Protein AF-A0A962DBS3-F1 (afdb_monomer_lite)

Structure (mmCIF, N/CA/C/O backbone):
data_AF-A0A962DBS3-F1
#
_entry.id   AF-A0A962DBS3-F1
#
loop_
_atom_site.group_PDB
_atom_site.id
_atom_site.type_symbol
_atom_site.label_atom_id
_atom_site.label_alt_id
_atom_site.label_comp_id
_atom_site.label_asym_id
_atom_site.label_entity_id
_atom_site.label_seq_id
_atom_site.pdbx_PDB_ins_code
_atom_site.Cartn_x
_atom_site.Cartn_y
_atom_site.Cartn_z
_atom_site.occupancy
_atom_site.B_iso_or_equiv
_atom_site.auth_seq_id
_atom_site.auth_comp_id
_atom_site.auth_asym_id
_atom_site.auth_atom_id
_atom_site.pdbx_PDB_model_num
ATOM 1 N N . HIS A 1 1 ? 9.392 4.059 46.438 1.00 52.81 1 HIS A N 1
ATOM 2 C CA . HIS A 1 1 ? 10.297 3.409 45.462 1.00 52.81 1 HIS A CA 1
ATOM 3 C C . HIS A 1 1 ? 9.635 2.350 44.559 1.00 52.81 1 HIS A C 1
ATOM 5 O O . HIS A 1 1 ? 10.160 2.117 43.483 1.00 52.81 1 HIS A O 1
ATOM 11 N N . GLN A 1 2 ? 8.485 1.743 44.907 1.00 45.91 2 GLN A N 1
ATOM 12 C CA . GLN A 1 2 ? 7.830 0.723 44.053 1.00 45.91 2 GLN A CA 1
ATOM 13 C C . GLN A 1 2 ? 6.883 1.265 42.956 1.00 45.91 2 GLN A C 1
ATOM 15 O O . GLN A 1 2 ? 6.668 0.588 41.955 1.00 45.91 2 GLN A O 1
ATOM 20 N N . GLN A 1 3 ? 6.343 2.484 43.088 1.00 47.53 3 GLN A N 1
ATOM 21 C CA . GLN A 1 3 ? 5.391 3.044 42.107 1.00 47.53 3 GLN A CA 1
ATOM 22 C C . GLN A 1 3 ? 6.047 3.556 40.808 1.00 47.53 3 GLN A C 1
ATOM 24 O O . GLN A 1 3 ? 5.401 3.608 39.763 1.00 47.53 3 GLN A O 1
ATOM 29 N N . SER A 1 4 ? 7.337 3.900 40.839 1.00 46.56 4 SER A N 1
ATOM 30 C CA . SER A 1 4 ? 8.089 4.374 39.668 1.00 46.56 4 SER A CA 1
ATOM 31 C C . SER A 1 4 ? 8.425 3.249 38.683 1.00 46.56 4 SER A C 1
ATOM 33 O O . SER A 1 4 ? 8.438 3.476 37.475 1.00 46.56 4 SER A O 1
ATOM 35 N N . LEU A 1 5 ? 8.609 2.018 39.173 1.00 45.47 5 LEU A N 1
ATOM 36 C CA . LEU A 1 5 ? 8.890 0.853 38.329 1.00 45.47 5 LEU A CA 1
ATOM 37 C C . LEU A 1 5 ? 7.650 0.388 37.552 1.00 45.47 5 LEU A C 1
ATOM 39 O O . LEU A 1 5 ? 7.766 0.021 36.387 1.00 45.47 5 LEU A O 1
ATOM 43 N N . GLN A 1 6 ? 6.451 0.488 38.134 1.00 47.66 6 GLN A N 1
ATOM 44 C CA . GLN A 1 6 ? 5.210 0.108 37.444 1.00 47.66 6 GLN A CA 1
ATOM 45 C C . GLN A 1 6 ? 4.888 1.031 36.256 1.00 47.66 6 GLN A C 1
ATOM 47 O O . GLN A 1 6 ? 4.463 0.549 35.206 1.00 47.66 6 GLN A O 1
ATOM 52 N N . LYS A 1 7 ? 5.171 2.339 36.364 1.00 48.22 7 LYS A N 1
ATOM 53 C CA . LYS A 1 7 ? 5.049 3.280 35.233 1.00 48.22 7 LYS A CA 1
ATOM 54 C C . LYS A 1 7 ? 6.052 2.984 34.115 1.00 48.22 7 LYS A C 1
ATOM 56 O O . LYS A 1 7 ? 5.702 3.097 32.943 1.00 48.22 7 LYS A O 1
ATOM 61 N N . LEU A 1 8 ? 7.263 2.551 34.466 1.00 43.62 8 LEU A N 1
ATOM 62 C CA . LEU A 1 8 ? 8.299 2.178 33.497 1.00 43.62 8 LEU A CA 1
ATOM 63 C C . LEU A 1 8 ? 7.941 0.884 32.745 1.00 43.62 8 LEU A C 1
ATOM 65 O O . LEU A 1 8 ? 8.152 0.795 31.536 1.00 43.62 8 LEU A O 1
ATOM 69 N N . PHE A 1 9 ? 7.309 -0.080 33.421 1.00 46.53 9 PHE A N 1
ATOM 70 C CA . PHE A 1 9 ? 6.756 -1.273 32.772 1.00 46.53 9 PHE A CA 1
ATOM 71 C C . PHE A 1 9 ? 5.528 -0.964 31.904 1.00 46.53 9 PHE A C 1
ATOM 73 O O . PHE A 1 9 ? 5.406 -1.533 30.822 1.00 46.53 9 PHE A O 1
ATOM 80 N N . ALA A 1 10 ? 4.656 -0.038 32.314 1.00 46.38 10 ALA A N 1
ATOM 81 C CA . ALA A 1 10 ? 3.507 0.380 31.507 1.00 46.38 10 ALA A CA 1
ATOM 82 C C . ALA A 1 10 ? 3.929 1.119 30.222 1.00 46.38 10 ALA A C 1
ATOM 84 O O . ALA A 1 10 ? 3.388 0.846 29.152 1.00 46.38 10 ALA A O 1
ATOM 85 N N . LEU A 1 11 ? 4.954 1.978 30.296 1.00 44.50 11 LEU A N 1
ATOM 86 C CA . LEU A 1 11 ? 5.536 2.655 29.128 1.00 44.50 11 LEU A CA 1
ATOM 87 C C . LEU A 1 11 ? 6.239 1.674 28.178 1.00 44.50 11 LEU A C 1
ATOM 89 O O . LEU A 1 11 ? 6.109 1.797 26.961 1.00 44.50 11 LEU A O 1
ATOM 93 N N . LYS A 1 12 ? 6.907 0.644 28.713 1.00 45.44 12 LYS A N 1
ATOM 94 C CA . LYS A 1 12 ? 7.509 -0.423 27.898 1.00 45.44 12 LYS A CA 1
ATOM 95 C C . LYS A 1 12 ? 6.453 -1.302 27.216 1.00 45.44 12 LYS A C 1
ATOM 97 O O . LYS A 1 12 ? 6.670 -1.743 26.092 1.00 45.44 12 LYS A O 1
ATOM 102 N N . LYS A 1 13 ? 5.296 -1.503 27.856 1.00 44.53 13 LYS A N 1
ATOM 103 C CA . LYS A 1 13 ? 4.161 -2.253 27.294 1.00 44.53 13 LYS A CA 1
ATOM 104 C C . LYS A 1 13 ? 3.397 -1.453 26.229 1.00 44.53 13 LYS A C 1
ATOM 106 O O . LYS A 1 13 ? 2.919 -2.044 25.269 1.00 44.53 13 LYS A O 1
ATOM 111 N N . ALA A 1 14 ? 3.353 -0.123 26.344 1.00 42.09 14 ALA A N 1
ATOM 112 C CA . ALA A 1 14 ? 2.814 0.759 25.305 1.00 42.09 14 ALA A CA 1
ATOM 113 C C . ALA A 1 14 ? 3.728 0.833 24.063 1.00 42.09 14 ALA A C 1
ATOM 115 O O . ALA A 1 14 ? 3.233 0.874 22.940 1.00 42.09 14 ALA A O 1
ATOM 116 N N . ALA A 1 15 ? 5.053 0.761 24.241 1.00 43.41 15 ALA A N 1
ATOM 117 C CA . ALA A 1 15 ? 6.017 0.712 23.134 1.00 43.41 15 ALA A CA 1
ATOM 118 C C . ALA A 1 15 ? 6.058 -0.648 22.400 1.00 43.41 15 ALA A C 1
ATOM 120 O O . ALA A 1 15 ? 6.505 -0.721 21.260 1.00 43.41 15 ALA A O 1
ATOM 121 N N . GLN A 1 16 ? 5.563 -1.721 23.026 1.00 42.25 16 GLN A N 1
ATOM 122 C CA . GLN A 1 16 ? 5.423 -3.052 22.414 1.00 42.25 16 GLN A CA 1
ATOM 123 C C . GLN A 1 16 ? 4.145 -3.211 21.566 1.00 42.25 16 GLN A C 1
ATOM 125 O O . GLN A 1 16 ? 3.903 -4.279 21.012 1.00 42.25 16 GLN A O 1
ATOM 130 N N . GLY A 1 17 ? 3.339 -2.155 21.414 1.00 38.59 17 GLY A N 1
ATOM 131 C CA . GLY A 1 17 ? 2.104 -2.167 20.620 1.00 38.59 17 GLY A CA 1
ATOM 132 C C . GLY A 1 17 ? 2.286 -2.200 19.096 1.00 38.59 17 GLY A C 1
ATOM 133 O O . GLY A 1 17 ? 1.294 -2.287 18.384 1.00 38.59 17 GLY A O 1
ATOM 134 N N . VAL A 1 18 ? 3.519 -2.164 18.577 1.00 46.66 18 VAL A N 1
ATOM 135 C CA . VAL A 1 18 ? 3.808 -2.315 17.134 1.00 46.66 18 VAL A CA 1
ATOM 136 C C . VAL A 1 18 ? 4.699 -3.537 16.914 1.00 46.66 18 VAL A C 1
ATOM 138 O O . VAL A 1 18 ? 5.724 -3.504 16.238 1.00 46.66 18 VAL A O 1
ATOM 141 N N . GLN A 1 19 ? 4.333 -4.648 17.546 1.00 41.97 19 GLN A N 1
ATOM 142 C CA 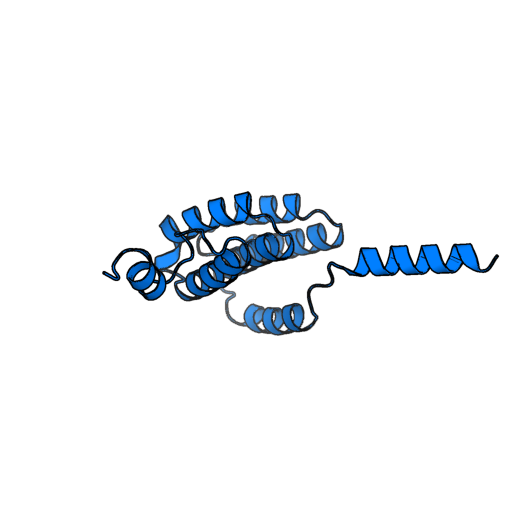. GLN A 1 19 ? 4.963 -5.933 17.292 1.00 41.97 19 GLN A CA 1
ATOM 143 C C . GLN A 1 19 ? 4.213 -6.591 16.133 1.00 41.97 19 GLN A C 1
ATOM 145 O O . GLN A 1 19 ? 3.216 -7.282 16.325 1.00 41.97 19 GLN A O 1
ATOM 150 N N . LEU A 1 20 ? 4.682 -6.323 14.909 1.00 42.22 20 LEU A N 1
ATOM 151 C CA . LEU A 1 20 ? 4.414 -7.168 13.745 1.00 42.22 20 LEU A CA 1
ATOM 152 C C . LEU A 1 20 ? 4.585 -8.628 14.192 1.00 42.22 20 LEU A C 1
ATOM 154 O O . LEU A 1 20 ? 5.685 -9.026 14.575 1.00 42.22 20 LEU A O 1
ATOM 158 N N . SER A 1 21 ? 3.491 -9.389 14.231 1.00 40.72 21 SER A N 1
ATOM 159 C CA . SER A 1 21 ? 3.476 -10.764 14.732 1.00 40.72 21 SER A CA 1
ATOM 160 C C . SER A 1 21 ? 4.545 -11.605 14.026 1.00 40.72 21 SER A C 1
ATOM 162 O O . SER A 1 21 ? 4.708 -11.503 12.810 1.00 40.72 21 SER A O 1
ATOM 164 N N . ASN A 1 22 ? 5.284 -12.428 14.780 1.00 46.53 22 ASN A N 1
ATOM 165 C CA . ASN A 1 22 ? 6.387 -13.261 14.273 1.00 46.53 22 ASN A CA 1
ATOM 166 C C . ASN A 1 22 ? 5.998 -14.121 13.050 1.00 46.53 22 ASN A C 1
ATOM 168 O O . ASN A 1 22 ? 6.833 -14.346 12.180 1.00 46.53 22 ASN A O 1
ATOM 172 N N . GLU A 1 23 ? 4.725 -14.504 12.909 1.00 41.34 23 GLU A N 1
ATOM 173 C CA . GLU A 1 23 ? 4.192 -15.1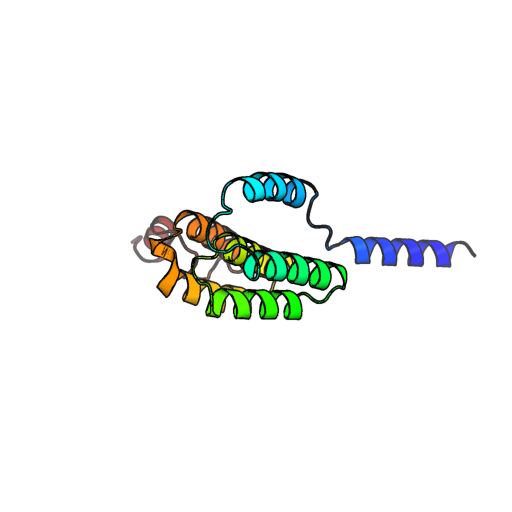72 11.709 1.00 41.34 23 GLU A CA 1
ATOM 174 C C . GLU A 1 23 ? 4.356 -14.352 10.424 1.00 41.34 23 GLU A C 1
ATOM 176 O O . GLU A 1 23 ? 4.675 -14.894 9.366 1.00 41.34 23 GLU A O 1
ATOM 181 N N . SER A 1 24 ? 4.212 -13.027 10.509 1.00 43.34 24 SER A N 1
ATOM 182 C CA . SER A 1 24 ? 4.439 -12.130 9.374 1.00 43.34 24 SER A CA 1
ATOM 183 C C . SER A 1 24 ? 5.903 -12.141 8.928 1.00 43.34 24 SER A C 1
ATOM 185 O O . SER A 1 24 ? 6.190 -11.885 7.763 1.00 43.34 24 SER A O 1
ATOM 187 N N . ALA A 1 25 ? 6.842 -12.401 9.840 1.00 44.22 25 ALA A N 1
ATOM 188 C CA . ALA A 1 25 ? 8.268 -12.413 9.536 1.00 44.22 25 ALA A CA 1
ATOM 189 C C . ALA A 1 25 ? 8.723 -13.747 8.921 1.00 44.22 25 ALA A C 1
ATOM 191 O O . ALA A 1 25 ? 9.624 -13.744 8.083 1.00 44.22 25 ALA A O 1
ATOM 192 N N . GLU A 1 26 ? 8.099 -14.863 9.305 1.00 40.28 26 GLU A N 1
ATOM 193 C CA . GLU A 1 26 ? 8.460 -16.215 8.857 1.00 40.28 26 GLU A CA 1
ATOM 194 C C . GLU A 1 26 ? 7.968 -16.496 7.426 1.00 40.28 26 GLU A C 1
ATOM 196 O O . GLU A 1 26 ? 8.761 -16.871 6.562 1.00 40.28 26 GLU A O 1
ATOM 201 N N . VAL A 1 27 ? 6.696 -16.197 7.127 1.00 46.38 27 VAL A N 1
ATOM 202 C CA . VAL A 1 27 ? 6.087 -16.438 5.801 1.00 46.38 27 VAL A CA 1
ATOM 203 C C . VAL A 1 27 ? 6.770 -15.610 4.702 1.00 46.38 27 VAL A C 1
ATOM 205 O O . VAL A 1 27 ? 6.917 -16.055 3.567 1.00 46.38 27 VAL A O 1
ATOM 208 N N . ILE A 1 28 ? 7.268 -14.417 5.042 1.00 47.84 28 ILE A N 1
ATOM 209 C CA . ILE A 1 28 ? 7.926 -13.507 4.091 1.00 47.84 28 ILE A CA 1
ATOM 210 C C . ILE A 1 28 ? 9.388 -13.907 3.817 1.00 47.84 28 ILE A C 1
ATOM 212 O O . ILE A 1 28 ? 9.922 -13.583 2.756 1.00 47.84 28 ILE A O 1
ATOM 216 N N . ARG A 1 29 ? 10.062 -14.612 4.738 1.00 47.00 29 ARG A N 1
ATOM 217 C CA . ARG A 1 29 ? 11.420 -15.139 4.489 1.00 47.00 29 ARG A CA 1
ATOM 218 C C . ARG A 1 29 ? 11.410 -16.224 3.414 1.00 47.00 29 ARG A C 1
ATOM 220 O O . ARG A 1 29 ? 12.357 -16.303 2.637 1.00 47.00 29 ARG A O 1
ATOM 227 N N . GLN A 1 30 ? 10.348 -17.023 3.367 1.00 43.16 30 GLN A N 1
ATOM 228 C CA . GLN A 1 30 ? 10.251 -18.173 2.473 1.00 43.16 30 GLN A CA 1
ATOM 229 C C . GLN A 1 30 ? 9.976 -17.760 1.014 1.00 43.16 30 GLN A C 1
ATOM 231 O O . GLN A 1 30 ? 10.600 -18.303 0.106 1.00 43.16 30 GLN A O 1
ATOM 236 N N . ASP A 1 31 ? 9.172 -16.713 0.794 1.00 45.72 31 ASP A N 1
ATOM 237 C CA . ASP A 1 31 ? 8.875 -16.160 -0.546 1.00 45.72 31 ASP A CA 1
ATOM 238 C C . ASP A 1 31 ? 10.082 -15.457 -1.209 1.00 45.72 31 ASP A C 1
ATOM 240 O O . ASP A 1 31 ? 10.132 -15.293 -2.431 1.00 45.72 31 ASP A O 1
ATOM 244 N N . LEU A 1 32 ? 11.086 -15.045 -0.424 1.00 44.06 32 LEU A N 1
ATOM 245 C CA . LEU A 1 32 ? 12.245 -14.287 -0.916 1.00 44.06 32 LEU A CA 1
ATOM 246 C C . LEU A 1 32 ? 13.218 -15.145 -1.745 1.00 44.06 32 LEU A C 1
ATOM 248 O O . LEU A 1 32 ? 13.957 -14.610 -2.570 1.00 44.06 32 LEU A O 1
ATOM 252 N N . HIS A 1 33 ? 13.214 -16.467 -1.565 1.00 45.44 33 HIS A N 1
ATOM 253 C CA . HIS A 1 33 ? 14.169 -17.353 -2.236 1.00 45.44 33 HIS A CA 1
ATOM 254 C C . HIS A 1 33 ? 13.794 -17.726 -3.681 1.00 45.44 33 HIS A C 1
ATOM 256 O O . HIS A 1 33 ? 14.656 -18.229 -4.398 1.00 45.44 33 HIS A O 1
ATOM 262 N N . GLN A 1 34 ? 12.561 -17.479 -4.142 1.00 46.56 34 GLN A N 1
ATOM 263 C CA . GLN A 1 34 ? 12.086 -18.022 -5.428 1.00 46.56 34 GLN A CA 1
ATOM 264 C C . GLN A 1 34 ? 12.052 -17.038 -6.611 1.00 46.56 34 GLN A C 1
ATOM 266 O O . GLN A 1 34 ? 11.965 -17.484 -7.750 1.00 46.56 34 GLN A O 1
ATOM 271 N N . HIS A 1 35 ? 12.170 -15.720 -6.401 1.00 44.19 35 HIS A N 1
ATOM 272 C CA . HIS A 1 35 ? 11.892 -14.726 -7.459 1.00 44.19 35 HIS A CA 1
ATOM 273 C C . HIS A 1 35 ? 13.065 -13.783 -7.800 1.00 44.19 35 HIS A C 1
ATOM 275 O O . HIS A 1 35 ? 12.865 -12.626 -8.173 1.00 44.19 35 HIS A O 1
ATOM 281 N N . SER A 1 36 ? 14.308 -14.260 -7.696 1.00 41.72 36 SER A N 1
ATOM 282 C CA . SER A 1 36 ? 15.512 -13.477 -8.007 1.00 41.72 36 SER A CA 1
ATOM 283 C C . SER A 1 36 ? 16.134 -13.883 -9.345 1.00 41.72 36 SER A C 1
ATOM 285 O O . SER A 1 36 ? 16.958 -14.793 -9.387 1.00 41.72 36 SER A O 1
ATOM 287 N N . ALA A 1 37 ? 15.819 -13.155 -10.421 1.00 42.69 37 ALA A N 1
ATOM 288 C CA . ALA A 1 37 ? 16.699 -13.144 -11.597 1.00 42.69 37 ALA A CA 1
ATOM 289 C C . ALA A 1 37 ? 16.792 -11.809 -12.361 1.00 42.69 37 ALA A C 1
ATOM 291 O O . ALA A 1 37 ? 17.761 -11.633 -13.088 1.00 42.69 37 ALA A O 1
ATOM 292 N N . LEU A 1 38 ? 15.875 -10.836 -12.206 1.00 43.66 38 LEU A N 1
ATOM 293 C CA . LEU A 1 38 ? 15.909 -9.619 -13.053 1.00 43.66 38 LEU A CA 1
ATOM 294 C C . LEU A 1 38 ? 15.703 -8.263 -12.332 1.00 43.66 38 LEU A C 1
ATOM 296 O O . LEU A 1 38 ? 15.827 -7.221 -12.964 1.00 43.66 38 LEU A O 1
ATOM 300 N N . ALA A 1 39 ? 15.488 -8.229 -11.006 1.00 48.41 39 ALA A N 1
ATOM 301 C CA . ALA A 1 39 ? 15.293 -6.989 -10.214 1.00 48.41 39 ALA A CA 1
ATOM 302 C C . ALA A 1 39 ? 16.399 -6.730 -9.154 1.00 48.41 39 ALA A C 1
ATOM 304 O O . ALA A 1 39 ? 16.215 -5.980 -8.191 1.00 48.41 39 ALA A O 1
ATOM 305 N N . GLY A 1 40 ? 17.547 -7.392 -9.315 1.00 51.56 40 GLY A N 1
ATOM 306 C CA . GLY A 1 40 ? 18.322 -7.998 -8.226 1.00 51.56 40 GLY A CA 1
ATOM 307 C C . GLY A 1 40 ? 18.973 -7.124 -7.148 1.00 51.56 40 GLY A C 1
ATOM 308 O O . GLY A 1 40 ? 19.342 -7.696 -6.130 1.00 51.56 40 GLY A O 1
ATOM 309 N N . ASN A 1 41 ? 19.090 -5.795 -7.264 1.00 61.19 41 ASN A N 1
ATOM 310 C CA . ASN A 1 41 ? 19.829 -5.016 -6.246 1.00 61.19 41 ASN A CA 1
ATOM 311 C C . ASN A 1 41 ? 19.039 -3.844 -5.638 1.00 61.19 41 ASN A C 1
ATOM 313 O O . ASN A 1 41 ? 18.902 -3.740 -4.420 1.00 61.19 41 ASN A O 1
ATOM 317 N N . ALA A 1 42 ? 18.428 -2.996 -6.470 1.00 66.12 42 ALA A N 1
ATOM 318 C CA . ALA A 1 42 ? 17.701 -1.821 -5.981 1.00 66.12 42 ALA A CA 1
ATOM 319 C C . ALA A 1 42 ? 16.411 -2.180 -5.215 1.00 66.12 42 ALA A C 1
ATOM 321 O O . ALA A 1 42 ? 16.103 -1.552 -4.203 1.00 66.12 42 ALA A O 1
ATOM 322 N N . GLY A 1 43 ? 15.676 -3.207 -5.660 1.00 73.50 43 GLY A N 1
ATOM 323 C CA . GLY A 1 43 ? 14.460 -3.672 -4.980 1.00 73.50 43 GLY A CA 1
ATOM 324 C C . GLY A 1 43 ? 14.754 -4.281 -3.607 1.00 73.50 43 GLY A C 1
ATOM 325 O O . GLY A 1 43 ? 14.110 -3.933 -2.617 1.00 73.50 43 GLY A O 1
ATOM 326 N N . HIS A 1 44 ? 15.779 -5.134 -3.525 1.00 75.69 44 HIS A N 1
ATOM 327 C CA . HIS A 1 44 ? 16.206 -5.757 -2.270 1.00 75.69 44 HIS A CA 1
ATOM 328 C C . HIS A 1 44 ? 16.749 -4.731 -1.266 1.00 75.69 44 HIS A C 1
ATOM 330 O O . HIS A 1 44 ? 16.363 -4.772 -0.096 1.00 75.69 44 HIS A O 1
ATOM 336 N N . SER A 1 45 ? 17.554 -3.761 -1.722 1.00 83.88 45 SER A N 1
ATOM 337 C CA . SER A 1 45 ? 17.992 -2.636 -0.883 1.00 83.88 45 SER A CA 1
ATOM 338 C C . SER A 1 45 ? 16.801 -1.825 -0.369 1.00 83.88 45 SER A C 1
ATOM 340 O O . SER A 1 45 ? 16.749 -1.524 0.818 1.00 83.88 45 SER A O 1
ATOM 342 N N . ALA A 1 46 ? 15.793 -1.548 -1.201 1.00 87.75 46 ALA A N 1
ATOM 343 C CA . ALA A 1 46 ? 14.619 -0.794 -0.767 1.00 87.75 46 ALA A CA 1
ATOM 344 C C . ALA A 1 46 ? 13.799 -1.513 0.319 1.00 87.75 46 ALA A C 1
ATOM 346 O O . ALA A 1 46 ? 13.294 -0.856 1.229 1.00 87.75 46 ALA A O 1
ATOM 347 N N . ILE A 1 47 ? 13.687 -2.846 0.262 1.00 91.06 47 ILE A N 1
ATOM 348 C CA . ILE A 1 47 ? 13.048 -3.637 1.328 1.00 91.06 47 ILE A CA 1
ATOM 349 C C . ILE A 1 47 ? 13.862 -3.562 2.622 1.00 91.06 47 ILE A C 1
ATOM 351 O O . ILE A 1 47 ? 13.283 -3.360 3.692 1.00 91.06 47 ILE A O 1
ATOM 355 N N . ALA A 1 48 ? 15.184 -3.730 2.542 1.00 89.81 48 ALA A N 1
ATOM 356 C CA . ALA A 1 48 ? 16.060 -3.648 3.709 1.00 89.81 48 ALA A CA 1
ATOM 357 C C . ALA A 1 48 ? 15.994 -2.256 4.360 1.00 89.81 48 ALA A C 1
ATOM 359 O O . ALA A 1 48 ? 15.789 -2.155 5.569 1.00 89.81 48 ALA A O 1
ATOM 360 N N . ASP A 1 49 ? 16.057 -1.195 3.556 1.00 90.69 49 ASP A N 1
ATOM 361 C CA . ASP A 1 49 ? 15.947 0.190 4.018 1.00 90.69 49 ASP A CA 1
ATOM 362 C C . ASP A 1 49 ? 14.599 0.448 4.693 1.00 90.69 49 ASP A C 1
ATOM 364 O O . ASP A 1 49 ? 14.550 0.994 5.794 1.00 90.69 49 ASP A O 1
ATOM 368 N N . ALA A 1 50 ? 13.497 0.023 4.065 1.00 92.62 50 ALA A N 1
ATOM 369 C CA . ALA A 1 50 ? 12.160 0.177 4.628 1.00 92.62 50 ALA A CA 1
ATOM 370 C C . ALA A 1 50 ? 12.041 -0.527 5.987 1.00 92.62 50 ALA A C 1
ATOM 372 O O . ALA A 1 50 ? 11.504 0.047 6.930 1.00 92.62 50 ALA A O 1
ATOM 373 N N . ARG A 1 51 ? 12.598 -1.736 6.128 1.00 89.62 51 ARG A N 1
ATOM 374 C CA . ARG A 1 51 ? 12.621 -2.466 7.407 1.00 89.62 51 ARG A CA 1
ATOM 375 C C . ARG A 1 51 ? 13.424 -1.733 8.478 1.00 89.62 51 ARG A C 1
ATOM 377 O O . ARG A 1 51 ? 12.931 -1.594 9.594 1.00 89.62 51 ARG A O 1
ATOM 384 N N . SER A 1 52 ? 14.611 -1.237 8.144 1.00 92.44 52 SER A N 1
ATOM 385 C CA . SER A 1 52 ? 15.431 -0.446 9.070 1.00 92.44 52 SER A CA 1
ATOM 386 C C . SER A 1 52 ? 14.698 0.818 9.520 1.00 92.44 52 SER A C 1
ATOM 388 O O . SER A 1 52 ? 14.675 1.140 10.704 1.00 92.44 52 SER A O 1
ATOM 390 N N . LEU A 1 53 ? 14.024 1.508 8.598 1.00 93.56 53 LEU A N 1
ATOM 391 C CA . LEU A 1 53 ? 13.229 2.696 8.911 1.00 93.56 53 LEU A CA 1
ATOM 392 C C . LEU A 1 53 ? 12.052 2.373 9.841 1.00 93.56 53 LEU A C 1
ATOM 394 O O . LEU A 1 53 ? 11.811 3.125 10.783 1.00 93.56 53 LEU A O 1
ATOM 398 N N . LEU A 1 54 ? 11.369 1.241 9.650 1.00 91.62 54 LEU A N 1
ATOM 399 C CA . LEU A 1 54 ? 10.318 0.786 10.570 1.00 91.62 54 LEU A CA 1
ATOM 400 C C . LEU A 1 54 ? 10.861 0.480 11.970 1.00 91.62 54 LEU A C 1
ATOM 402 O O . LEU A 1 54 ? 10.244 0.877 12.953 1.00 91.62 54 LEU A O 1
ATOM 406 N N . GLN A 1 55 ? 12.023 -0.173 12.076 1.00 92.06 55 GLN A N 1
ATOM 407 C CA . GLN A 1 55 ? 12.672 -0.440 13.370 1.00 92.06 55 GLN A CA 1
ATOM 408 C C . GLN A 1 55 ? 13.052 0.850 14.105 1.00 92.06 55 GLN A C 1
ATOM 410 O O . GLN A 1 55 ? 13.020 0.898 15.332 1.00 92.06 55 GLN A O 1
ATOM 415 N N . LEU A 1 56 ? 13.370 1.905 13.355 1.00 93.00 56 LEU A N 1
ATOM 416 C CA . LEU A 1 56 ? 13.637 3.241 13.884 1.00 93.00 56 LEU A CA 1
ATOM 417 C C . LEU A 1 56 ? 12.360 4.055 14.161 1.00 93.00 56 LEU A C 1
ATOM 419 O O . LEU A 1 56 ? 12.469 5.228 14.519 1.00 93.00 56 LEU A O 1
ATOM 423 N N . GLY A 1 57 ? 11.167 3.481 13.973 1.00 92.81 57 GLY A N 1
ATOM 424 C CA . GLY A 1 57 ? 9.891 4.172 14.170 1.00 92.81 57 GLY A CA 1
ATOM 425 C C . GLY A 1 57 ? 9.616 5.262 13.130 1.00 92.81 57 GLY A C 1
ATOM 426 O O . GLY A 1 57 ? 8.983 6.262 13.449 1.00 92.81 57 GLY A O 1
ATOM 427 N N . ARG A 1 58 ? 10.116 5.099 11.897 1.00 94.94 58 ARG A N 1
ATOM 428 C CA . ARG A 1 58 ? 9.971 6.055 10.780 1.00 94.94 58 ARG A CA 1
ATOM 429 C C . ARG A 1 58 ? 9.148 5.462 9.624 1.00 94.94 58 ARG A C 1
ATOM 431 O O . ARG A 1 58 ? 9.682 5.284 8.522 1.00 94.94 58 ARG A O 1
ATOM 438 N N . PRO A 1 59 ? 7.867 5.120 9.843 1.00 93.50 59 PRO A N 1
ATOM 439 C CA . PRO A 1 59 ? 7.045 4.454 8.836 1.00 93.50 59 PRO A CA 1
ATOM 440 C C . PRO A 1 59 ? 6.810 5.306 7.584 1.00 93.50 59 PRO A C 1
ATOM 442 O O . PRO A 1 59 ? 6.827 4.773 6.477 1.00 93.50 59 PRO A O 1
ATOM 445 N N . GLU A 1 60 ? 6.690 6.627 7.709 1.00 95.38 60 GLU A N 1
ATOM 446 C CA . GLU A 1 60 ? 6.495 7.533 6.571 1.00 95.38 60 GLU A CA 1
ATOM 447 C C . GLU A 1 60 ? 7.693 7.498 5.620 1.00 95.38 60 GLU A C 1
ATOM 449 O O . GLU A 1 60 ? 7.530 7.476 4.401 1.00 95.38 60 GLU A O 1
ATOM 454 N N . MET A 1 61 ? 8.909 7.443 6.169 1.00 94.56 61 MET A N 1
ATOM 455 C CA . MET A 1 61 ? 10.128 7.338 5.367 1.00 94.56 61 MET A CA 1
ATOM 456 C C . MET A 1 61 ? 10.230 5.968 4.691 1.00 94.56 61 MET A C 1
ATOM 458 O O . MET A 1 61 ? 10.659 5.884 3.539 1.00 94.56 61 MET A O 1
ATOM 462 N N . ALA A 1 62 ? 9.817 4.897 5.379 1.00 94.88 62 ALA A N 1
ATOM 463 C CA . ALA A 1 62 ? 9.765 3.557 4.799 1.00 94.88 62 ALA A CA 1
ATOM 464 C C . ALA A 1 62 ? 8.800 3.510 3.601 1.00 94.88 62 ALA A C 1
ATOM 466 O O . ALA A 1 62 ? 9.149 2.986 2.541 1.00 94.88 62 ALA A O 1
ATOM 467 N N . VAL A 1 63 ? 7.624 4.129 3.743 1.00 96.81 63 VAL A N 1
ATOM 468 C CA . VAL A 1 63 ? 6.637 4.294 2.666 1.00 96.81 63 VAL A CA 1
ATOM 469 C C . VAL A 1 63 ? 7.235 5.081 1.503 1.00 96.81 63 VAL A C 1
ATOM 471 O O . VAL A 1 63 ? 7.231 4.581 0.382 1.00 96.81 63 VAL A O 1
ATOM 474 N N . GLN A 1 64 ? 7.824 6.256 1.751 1.00 96.50 64 GLN A N 1
ATOM 475 C CA . GLN A 1 64 ? 8.443 7.077 0.700 1.00 96.50 64 GLN A CA 1
ATOM 476 C C . GLN A 1 64 ? 9.540 6.322 -0.063 1.00 96.50 64 GLN A C 1
ATOM 478 O O . GLN A 1 64 ? 9.634 6.418 -1.291 1.00 96.50 64 GLN A O 1
ATOM 483 N N . ARG A 1 65 ? 10.363 5.540 0.648 1.00 95.06 65 ARG A N 1
ATOM 484 C CA . ARG A 1 65 ? 11.412 4.715 0.038 1.00 95.06 65 ARG A CA 1
ATOM 485 C C . ARG A 1 65 ? 10.820 3.670 -0.906 1.00 95.06 65 ARG A C 1
ATOM 487 O O . ARG A 1 65 ? 11.298 3.543 -2.033 1.00 95.06 65 ARG A O 1
ATOM 494 N N . LEU A 1 66 ? 9.778 2.960 -0.476 1.00 95.50 66 LEU A N 1
ATOM 495 C CA . LEU A 1 66 ? 9.097 1.957 -1.298 1.00 95.50 66 LEU A CA 1
ATOM 496 C C . LEU A 1 66 ? 8.359 2.587 -2.478 1.00 95.50 66 LEU A C 1
ATOM 498 O O . LEU A 1 66 ? 8.494 2.102 -3.598 1.00 95.50 66 LEU A O 1
ATOM 502 N N . GLU A 1 67 ? 7.640 3.689 -2.269 1.00 95.75 67 GLU A N 1
ATOM 503 C CA . GLU A 1 67 ? 6.947 4.415 -3.337 1.00 95.75 67 GLU A CA 1
ATOM 504 C C . GLU A 1 67 ? 7.917 4.864 -4.438 1.00 95.75 67 GLU A C 1
ATOM 506 O O . GLU A 1 67 ? 7.624 4.678 -5.621 1.00 95.75 67 GLU A O 1
ATOM 511 N N . SER A 1 68 ? 9.088 5.392 -4.060 1.00 94.31 68 SER A N 1
ATOM 512 C CA . SER A 1 68 ? 10.139 5.818 -4.995 1.00 94.31 68 SER A CA 1
ATOM 513 C C . SER A 1 68 ? 10.701 4.651 -5.809 1.00 94.31 68 SER A C 1
ATOM 515 O O . SER A 1 68 ? 10.852 4.754 -7.029 1.00 94.31 68 SER A O 1
ATOM 517 N N . THR A 1 69 ? 10.950 3.508 -5.166 1.00 92.94 69 THR A N 1
ATOM 518 C CA . THR A 1 69 ? 11.383 2.289 -5.862 1.00 92.94 69 THR A CA 1
ATOM 519 C C . THR A 1 69 ? 10.306 1.782 -6.814 1.00 92.94 69 THR A C 1
ATOM 521 O O . THR A 1 69 ? 10.596 1.530 -7.980 1.00 92.94 69 THR A O 1
ATOM 524 N N . LEU A 1 70 ? 9.055 1.709 -6.361 1.00 92.75 70 LEU A N 1
ATOM 525 C CA . LEU A 1 70 ? 7.923 1.239 -7.162 1.00 92.75 70 LEU A CA 1
ATOM 526 C C . LEU A 1 70 ? 7.581 2.184 -8.313 1.00 92.75 70 LEU A C 1
ATOM 528 O O . LEU A 1 70 ? 6.951 1.773 -9.280 1.00 92.75 70 LEU A O 1
ATOM 532 N N . ALA A 1 71 ? 7.935 3.467 -8.229 1.00 91.31 71 ALA A N 1
ATOM 533 C CA . ALA A 1 71 ? 7.783 4.390 -9.352 1.00 91.31 71 ALA A CA 1
ATOM 534 C C . ALA A 1 71 ? 8.698 4.012 -10.529 1.00 91.31 71 ALA A C 1
ATOM 536 O O . ALA A 1 71 ? 8.304 4.197 -11.681 1.00 91.31 71 ALA A O 1
ATOM 537 N N . LYS A 1 72 ? 9.885 3.466 -10.230 1.00 89.12 72 LYS A N 1
ATOM 538 C CA . LYS A 1 72 ? 10.916 3.064 -11.202 1.00 89.12 72 LYS A CA 1
ATOM 539 C C . LYS A 1 72 ? 10.834 1.588 -11.590 1.00 89.12 72 LYS A C 1
ATOM 541 O O . LYS A 1 72 ? 11.218 1.234 -12.695 1.00 89.12 72 LYS A O 1
ATOM 546 N N . ASN A 1 73 ? 10.358 0.743 -10.681 1.00 87.88 73 ASN A N 1
ATOM 547 C CA . ASN A 1 73 ? 10.232 -0.697 -10.858 1.00 87.88 73 ASN A CA 1
ATOM 548 C C . ASN A 1 73 ? 8.842 -1.143 -10.393 1.00 87.88 73 ASN A C 1
ATOM 550 O O . ASN A 1 73 ? 8.641 -1.513 -9.235 1.00 87.88 73 ASN A O 1
ATOM 554 N N . ARG A 1 74 ? 7.873 -1.015 -11.299 1.00 85.56 74 ARG A N 1
ATOM 555 C CA . ARG A 1 74 ? 6.451 -1.260 -11.034 1.00 85.56 74 ARG A CA 1
ATOM 556 C C . ARG A 1 74 ? 6.124 -2.739 -10.861 1.00 85.56 74 ARG A C 1
ATOM 558 O O . ARG A 1 74 ? 5.343 -3.075 -9.978 1.00 85.56 74 ARG A O 1
ATOM 565 N N . ASP A 1 75 ? 6.850 -3.605 -11.560 1.00 85.88 75 ASP A N 1
ATOM 566 C CA . ASP A 1 75 ? 6.687 -5.061 -11.492 1.00 85.88 75 ASP A CA 1
ATOM 567 C C . ASP A 1 75 ? 7.265 -5.669 -10.202 1.00 85.88 75 ASP A C 1
ATOM 569 O O . ASP A 1 75 ? 7.277 -6.887 -10.006 1.00 85.88 75 ASP A O 1
ATOM 573 N N . PHE A 1 76 ? 7.764 -4.832 -9.284 1.00 89.25 76 PHE A N 1
ATOM 574 C CA . PHE A 1 76 ? 8.329 -5.282 -8.023 1.00 89.25 76 PHE A CA 1
ATOM 575 C C . PHE A 1 76 ? 7.242 -5.705 -7.024 1.00 89.25 76 PHE A C 1
ATOM 577 O O . PHE A 1 76 ? 6.925 -5.008 -6.055 1.00 89.25 76 PHE A O 1
ATOM 584 N N . LYS A 1 77 ? 6.712 -6.911 -7.241 1.00 89.88 77 LYS A N 1
ATOM 585 C CA . LYS A 1 77 ? 5.669 -7.574 -6.446 1.00 89.88 77 LYS A CA 1
ATOM 586 C C . LYS A 1 77 ? 5.895 -7.498 -4.933 1.00 89.88 77 LYS A C 1
ATOM 588 O O . LYS A 1 77 ? 5.006 -7.057 -4.204 1.00 89.88 77 LYS A O 1
ATOM 593 N N . LEU A 1 78 ? 7.085 -7.874 -4.454 1.00 90.19 78 LEU A N 1
ATOM 594 C CA . LEU A 1 78 ? 7.404 -7.844 -3.017 1.00 90.19 78 LEU A CA 1
ATOM 595 C C . LEU A 1 78 ? 7.357 -6.417 -2.443 1.00 90.19 78 LEU A C 1
ATOM 597 O O . LEU A 1 78 ? 6.946 -6.222 -1.299 1.00 90.19 78 LEU A O 1
ATOM 601 N N . GLY A 1 79 ? 7.734 -5.412 -3.240 1.00 92.50 79 GLY A N 1
ATOM 602 C CA . GLY A 1 79 ? 7.655 -4.006 -2.850 1.00 92.50 79 GLY A CA 1
ATOM 603 C C . GLY A 1 79 ? 6.215 -3.543 -2.644 1.00 92.50 79 GLY A C 1
ATOM 604 O O . GLY A 1 79 ? 5.922 -2.908 -1.631 1.00 92.50 79 GLY A O 1
ATOM 605 N N . TRP A 1 80 ? 5.303 -3.911 -3.549 1.00 94.81 80 TRP A N 1
ATOM 606 C CA . TRP A 1 80 ? 3.875 -3.616 -3.397 1.00 94.81 80 TRP A CA 1
ATOM 607 C C . TRP A 1 80 ? 3.281 -4.280 -2.157 1.00 94.81 80 TRP A C 1
ATOM 609 O O . TRP A 1 80 ? 2.608 -3.615 -1.370 1.00 94.81 80 TRP A O 1
ATOM 619 N N . GLN A 1 81 ? 3.563 -5.567 -1.943 1.00 94.56 81 GLN A N 1
ATOM 620 C CA . GLN A 1 81 ? 3.076 -6.293 -0.767 1.00 94.56 81 GLN A CA 1
ATOM 621 C C . GLN A 1 81 ? 3.540 -5.641 0.540 1.00 94.56 81 GLN A C 1
ATOM 623 O O . GLN A 1 81 ? 2.729 -5.431 1.445 1.00 94.56 81 GLN A O 1
ATOM 628 N N . LEU A 1 82 ? 4.827 -5.288 0.634 1.00 95.19 82 LEU A N 1
ATOM 629 C CA . LEU A 1 82 ? 5.373 -4.637 1.821 1.00 95.19 82 LEU A CA 1
ATOM 630 C C . LEU A 1 82 ? 4.780 -3.239 2.025 1.00 95.19 82 LEU A C 1
ATOM 632 O O . LEU A 1 82 ? 4.417 -2.902 3.150 1.00 95.19 82 LEU A O 1
ATOM 636 N N . LEU A 1 83 ? 4.636 -2.450 0.956 1.00 97.38 83 LEU A N 1
ATOM 637 C CA . LEU A 1 83 ? 4.044 -1.114 1.024 1.00 97.38 83 LEU A CA 1
ATOM 638 C C . LEU A 1 83 ? 2.640 -1.165 1.636 1.00 97.38 83 LEU A C 1
ATOM 640 O O . LEU A 1 83 ? 2.377 -0.479 2.620 1.00 97.38 83 LEU A O 1
ATOM 644 N N . PHE A 1 84 ? 1.750 -2.003 1.101 1.00 97.69 84 PHE A N 1
ATOM 645 C CA . PHE A 1 84 ? 0.377 -2.085 1.607 1.00 97.69 84 PHE A CA 1
ATOM 646 C C . PHE A 1 84 ? 0.293 -2.647 3.022 1.00 97.69 84 PHE A C 1
ATOM 648 O O . PHE A 1 84 ? -0.538 -2.177 3.800 1.00 97.69 84 PHE A O 1
ATOM 655 N N . LYS A 1 85 ? 1.177 -3.582 3.386 1.00 96.25 85 LYS A N 1
ATOM 656 C CA . LYS A 1 85 ? 1.263 -4.075 4.762 1.00 96.25 85 LYS A CA 1
ATOM 657 C C . LYS A 1 85 ? 1.637 -2.960 5.739 1.00 96.25 85 LYS A C 1
ATOM 659 O O . LYS A 1 85 ? 0.970 -2.807 6.754 1.00 96.25 85 LYS A O 1
ATOM 664 N N . ILE A 1 86 ? 2.648 -2.149 5.417 1.00 96.62 86 ILE A N 1
ATOM 665 C CA . ILE A 1 86 ? 3.045 -1.006 6.256 1.00 96.62 86 ILE A CA 1
ATOM 666 C C . ILE A 1 86 ? 1.890 -0.016 6.387 1.00 96.62 86 ILE A C 1
ATOM 668 O O . ILE A 1 86 ? 1.545 0.380 7.494 1.00 96.62 86 ILE A O 1
ATOM 672 N N . LEU A 1 87 ? 1.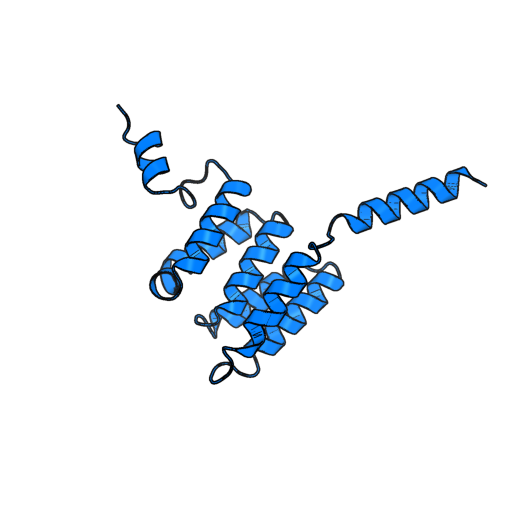271 0.362 5.267 1.00 97.62 87 LEU A N 1
ATOM 673 C CA . LEU A 1 87 ? 0.175 1.332 5.263 1.00 97.62 87 LEU A CA 1
ATOM 674 C C . LEU A 1 87 ? -1.015 0.860 6.109 1.00 97.62 87 LEU A C 1
ATOM 676 O O . LEU A 1 87 ? -1.621 1.670 6.809 1.00 97.62 87 LEU A O 1
ATOM 680 N N . HIS A 1 88 ? -1.325 -0.437 6.068 1.00 97.31 88 HIS A N 1
ATOM 681 C CA . HIS A 1 88 ? -2.346 -1.050 6.910 1.00 97.31 88 HIS A CA 1
ATOM 682 C C . HIS A 1 88 ? -1.949 -1.061 8.388 1.00 97.31 88 HIS A C 1
ATOM 684 O O . HIS A 1 88 ? -2.679 -0.528 9.221 1.00 97.31 88 HIS A O 1
ATOM 690 N N . ASP A 1 89 ? -0.778 -1.609 8.715 1.00 95.25 89 ASP A N 1
ATOM 691 C CA . ASP A 1 89 ? -0.343 -1.811 10.102 1.00 95.25 89 ASP A CA 1
ATOM 692 C C . ASP A 1 89 ? -0.099 -0.483 10.840 1.00 95.25 89 ASP A C 1
ATOM 694 O O . ASP A 1 89 ? -0.195 -0.424 12.062 1.00 95.25 89 ASP A O 1
ATOM 698 N N . GLN A 1 90 ? 0.186 0.594 10.103 1.00 95.31 90 GLN A N 1
ATOM 699 C CA . GLN A 1 90 ? 0.345 1.954 10.629 1.00 95.31 90 GLN A CA 1
ATOM 700 C C . GLN A 1 90 ? -0.944 2.794 10.537 1.00 95.31 90 GLN A C 1
ATOM 702 O O . GLN A 1 90 ? -0.922 3.987 10.834 1.00 95.31 90 GLN A O 1
ATOM 707 N N . ASN A 1 91 ? -2.069 2.201 10.116 1.00 96.06 91 ASN A N 1
ATOM 708 C CA . ASN A 1 91 ? -3.369 2.867 9.966 1.00 96.06 91 ASN A CA 1
ATOM 709 C C . ASN A 1 91 ? -3.325 4.133 9.072 1.00 96.06 91 ASN A C 1
ATOM 711 O O . ASN A 1 91 ? -4.046 5.109 9.289 1.00 96.06 91 ASN A O 1
ATOM 715 N N . MET A 1 92 ? -2.482 4.132 8.033 1.00 96.19 92 MET A N 1
ATOM 716 C CA . MET A 1 92 ? -2.259 5.267 7.125 1.00 96.19 92 MET A CA 1
ATOM 717 C C . MET A 1 92 ? -3.296 5.306 5.988 1.00 96.19 92 MET A C 1
ATOM 719 O O . MET A 1 92 ? -2.953 5.196 4.807 1.00 96.19 92 MET A O 1
ATOM 723 N N . LYS A 1 93 ? -4.578 5.479 6.328 1.00 96.31 93 LYS A N 1
ATOM 724 C CA . LYS A 1 93 ? -5.733 5.334 5.411 1.00 96.31 93 LYS A CA 1
ATOM 725 C C . LYS A 1 93 ? -5.611 6.123 4.101 1.00 96.31 93 LYS A C 1
ATOM 727 O O . LYS A 1 93 ? -5.735 5.559 3.016 1.00 96.31 93 LYS A O 1
ATOM 732 N N . THR A 1 94 ? -5.278 7.413 4.178 1.00 95.75 94 THR A N 1
ATOM 733 C CA . THR A 1 94 ? -5.156 8.282 2.992 1.00 95.75 94 THR A CA 1
ATOM 734 C C . THR A 1 94 ? -4.075 7.793 2.024 1.00 95.75 94 THR A C 1
ATOM 736 O O . THR A 1 94 ? -4.288 7.741 0.810 1.00 95.75 94 THR A O 1
ATOM 739 N N . ALA A 1 95 ? -2.913 7.400 2.554 1.00 96.38 95 ALA A N 1
ATOM 740 C CA . ALA A 1 95 ? -1.811 6.877 1.752 1.00 96.38 95 ALA A CA 1
ATOM 741 C C . ALA A 1 95 ? -2.126 5.473 1.209 1.00 96.38 95 ALA A C 1
ATOM 743 O O . ALA A 1 95 ? -1.804 5.184 0.053 1.00 96.38 95 ALA A O 1
ATOM 744 N N . PHE A 1 96 ? -2.821 4.638 1.991 1.00 98.00 96 PHE A N 1
ATOM 745 C CA . PHE A 1 96 ? -3.344 3.345 1.547 1.00 98.00 96 PHE A CA 1
ATOM 746 C C . PHE A 1 96 ? -4.248 3.514 0.324 1.00 98.00 96 PHE A C 1
ATOM 748 O O . PHE A 1 96 ? -3.975 2.931 -0.725 1.00 98.00 96 PHE A O 1
ATOM 755 N N . ARG A 1 97 ? -5.262 4.385 0.403 1.00 97.38 97 ARG A N 1
ATOM 756 C CA . ARG A 1 97 ? -6.211 4.633 -0.693 1.00 97.38 97 ARG A CA 1
ATOM 757 C C . ARG A 1 97 ? -5.541 5.165 -1.952 1.00 97.38 97 ARG A C 1
ATOM 759 O O . ARG A 1 97 ? -5.807 4.670 -3.049 1.00 97.38 97 ARG A O 1
ATOM 766 N N . LYS A 1 98 ? -4.638 6.140 -1.811 1.00 96.81 98 LYS A N 1
ATOM 767 C CA . LYS A 1 98 ? -3.867 6.694 -2.937 1.00 96.81 98 LYS A CA 1
ATOM 768 C C . LYS A 1 98 ? -3.083 5.598 -3.663 1.00 96.81 98 LYS A C 1
ATOM 770 O O . LYS A 1 98 ? -3.124 5.520 -4.892 1.00 96.81 98 LYS A O 1
ATOM 775 N N . ASN A 1 99 ? -2.394 4.738 -2.915 1.00 96.75 99 ASN A N 1
ATOM 776 C CA . ASN A 1 99 ? -1.627 3.643 -3.498 1.00 96.75 99 ASN A CA 1
ATOM 777 C C . ASN A 1 99 ? -2.525 2.541 -4.062 1.00 96.75 99 ASN A C 1
ATOM 779 O O . ASN A 1 99 ? -2.211 2.015 -5.124 1.00 96.75 99 ASN A O 1
ATOM 783 N N . ALA A 1 100 ? -3.665 2.239 -3.436 1.00 97.00 100 ALA A N 1
ATOM 784 C CA . ALA A 1 100 ? -4.632 1.267 -3.946 1.00 97.00 100 ALA A CA 1
ATOM 785 C C . ALA A 1 100 ? -5.189 1.687 -5.314 1.00 97.00 100 ALA A C 1
ATOM 787 O O . ALA A 1 100 ? -5.254 0.870 -6.229 1.00 97.00 100 ALA A O 1
ATOM 788 N N . LEU A 1 101 ? -5.517 2.971 -5.495 1.00 95.62 101 LEU A N 1
ATOM 789 C CA . LEU A 1 101 ? -5.933 3.509 -6.795 1.00 95.62 101 LEU A CA 1
ATOM 790 C C . LEU A 1 101 ? -4.830 3.376 -7.850 1.00 95.62 101 LEU A C 1
ATOM 792 O O . LEU A 1 101 ? -5.101 2.961 -8.976 1.00 95.62 101 LEU A O 1
ATOM 796 N N . ARG A 1 102 ? -3.584 3.701 -7.484 1.00 94.88 102 ARG A N 1
ATOM 797 C CA . ARG A 1 102 ? -2.425 3.555 -8.375 1.00 94.88 102 ARG A CA 1
ATOM 798 C C . ARG A 1 102 ? -2.212 2.092 -8.771 1.00 94.88 102 ARG A C 1
ATOM 800 O O . ARG A 1 102 ? -2.073 1.812 -9.956 1.00 94.88 102 ARG A O 1
ATOM 807 N N . PHE A 1 103 ? -2.235 1.180 -7.803 1.00 94.88 103 PHE A N 1
ATOM 808 C CA . PHE A 1 103 ? -2.083 -0.253 -8.028 1.00 94.88 103 PHE A CA 1
ATOM 809 C C . PHE A 1 103 ? -3.178 -0.786 -8.954 1.00 94.88 103 PHE A C 1
ATOM 811 O O . PHE A 1 103 ? -2.886 -1.416 -9.966 1.00 94.88 103 PHE A O 1
ATOM 818 N N . ARG A 1 104 ? -4.444 -0.456 -8.666 1.00 92.31 104 ARG A N 1
ATOM 819 C CA . ARG A 1 104 ? -5.591 -0.885 -9.476 1.00 92.31 104 ARG A CA 1
ATOM 820 C C . ARG A 1 104 ? -5.489 -0.429 -10.930 1.00 92.31 104 ARG A C 1
ATOM 822 O O . ARG A 1 104 ? -5.939 -1.139 -11.818 1.00 92.31 104 ARG A O 1
ATOM 829 N N . ARG A 1 105 ? -4.930 0.761 -11.163 1.00 90.81 105 ARG A N 1
ATOM 830 C CA . ARG A 1 105 ? -4.810 1.349 -12.500 1.00 90.81 105 ARG A CA 1
ATOM 831 C C . ARG A 1 105 ? -3.714 0.709 -13.353 1.00 90.81 105 ARG A C 1
ATOM 833 O O . ARG A 1 105 ? -3.870 0.693 -14.567 1.00 90.81 105 ARG A O 1
ATOM 840 N N . PHE A 1 106 ? -2.610 0.269 -12.752 1.00 87.00 106 PHE A N 1
ATOM 841 C CA . PHE A 1 106 ? -1.406 -0.097 -13.510 1.00 87.00 106 PHE A CA 1
ATOM 842 C C . PHE A 1 106 ? -0.936 -1.538 -13.298 1.00 87.00 106 PHE A C 1
ATOM 844 O O . PHE A 1 106 ? -0.363 -2.124 -14.206 1.00 87.00 106 PHE A O 1
ATOM 851 N N . GLU A 1 107 ? -1.193 -2.117 -12.128 1.00 85.31 107 GLU A N 1
ATOM 852 C CA . GLU A 1 107 ? -0.540 -3.359 -11.693 1.00 85.31 107 GLU A CA 1
ATOM 853 C C . GLU A 1 107 ? -1.528 -4.514 -11.497 1.00 85.31 107 GLU A C 1
ATOM 855 O O . GLU A 1 107 ? -1.124 -5.669 -11.406 1.00 85.31 107 GLU A O 1
ATOM 860 N N . TYR A 1 108 ? -2.830 -4.214 -11.429 1.00 79.69 108 TYR A N 1
ATOM 861 C CA . TYR A 1 108 ? -3.874 -5.205 -11.158 1.00 79.69 108 TYR A CA 1
ATOM 862 C C . TYR A 1 108 ? -3.844 -6.394 -12.122 1.00 79.69 108 TYR A C 1
ATOM 8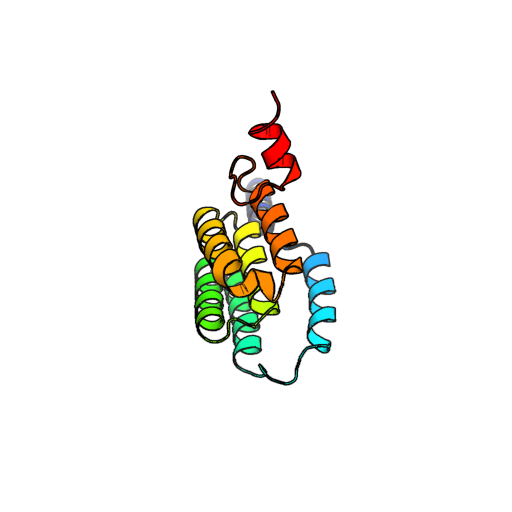64 O O . TYR A 1 108 ? -3.970 -7.530 -11.679 1.00 79.69 108 TYR A O 1
ATOM 872 N N . GLU A 1 109 ? -3.664 -6.135 -13.418 1.00 83.00 109 GLU A N 1
ATOM 873 C CA . GLU A 1 109 ? -3.645 -7.188 -14.439 1.00 83.00 109 GLU A CA 1
ATOM 874 C C . GLU A 1 109 ? -2.448 -8.133 -14.274 1.00 83.00 109 GLU A C 1
ATOM 876 O O . GLU A 1 109 ? -2.555 -9.319 -14.574 1.00 83.00 109 GLU A O 1
ATOM 881 N N . HIS A 1 110 ? -1.337 -7.626 -13.737 1.00 82.69 110 HIS A N 1
ATOM 882 C CA . HIS A 1 110 ? -0.112 -8.392 -13.526 1.00 82.69 110 HIS A CA 1
ATOM 883 C C . HIS A 1 110 ? -0.121 -9.153 -12.194 1.00 82.69 110 HIS A C 1
ATOM 885 O O . HIS A 1 110 ? 0.459 -10.234 -12.100 1.00 82.69 110 HIS A O 1
ATOM 891 N N . PHE A 1 111 ? -0.785 -8.609 -11.167 1.00 87.38 111 PHE A N 1
ATOM 892 C CA . PHE A 1 111 ? -0.774 -9.153 -9.804 1.00 87.38 111 PHE A CA 1
ATOM 893 C C . PHE A 1 111 ? -2.168 -9.133 -9.137 1.00 87.38 111 PHE A C 1
ATOM 895 O O . PHE A 1 111 ? -2.369 -8.463 -8.107 1.00 87.38 111 PHE A O 1
ATOM 902 N N . PRO A 1 112 ? -3.159 -9.858 -9.685 1.00 88.75 112 PRO A N 1
ATOM 903 C CA . PRO A 1 112 ? -4.530 -9.857 -9.170 1.00 88.75 112 PRO A CA 1
ATOM 904 C C . PRO A 1 112 ? -4.633 -10.370 -7.724 1.00 88.75 112 PRO A C 1
ATOM 906 O O . PRO A 1 112 ? -5.474 -9.908 -6.952 1.00 88.75 112 PRO A O 1
ATOM 909 N N . GLU A 1 113 ? -3.742 -11.266 -7.303 1.00 90.62 113 GLU A N 1
ATOM 910 C CA . GLU A 1 113 ? -3.692 -11.805 -5.942 1.00 90.62 113 GLU A CA 1
ATOM 911 C C . GLU A 1 113 ? -3.289 -10.758 -4.894 1.00 90.62 113 GLU A C 1
ATOM 913 O O . GLU A 1 113 ? -3.735 -10.816 -3.744 1.00 90.62 113 GLU A O 1
ATOM 918 N N . ILE A 1 114 ? -2.469 -9.771 -5.274 1.00 91.94 114 ILE A N 1
ATOM 919 C CA . ILE A 1 114 ? -2.129 -8.650 -4.388 1.00 91.94 114 ILE A CA 1
ATOM 920 C C . ILE A 1 114 ? -3.358 -7.756 -4.226 1.00 91.94 114 ILE A C 1
ATOM 922 O O . ILE A 1 114 ? -3.633 -7.294 -3.119 1.00 91.94 114 ILE A O 1
ATOM 926 N N . TRP A 1 115 ? -4.138 -7.555 -5.292 1.00 94.44 115 TRP A N 1
ATOM 927 C CA . TRP A 1 115 ? -5.358 -6.757 -5.219 1.00 94.44 115 TRP A CA 1
ATOM 928 C C . TRP A 1 115 ? -6.380 -7.332 -4.244 1.00 94.44 115 TRP A C 1
ATOM 930 O O . TRP A 1 115 ? -6.909 -6.582 -3.426 1.00 94.44 115 TRP A O 1
ATOM 940 N N . SER A 1 116 ? -6.599 -8.648 -4.236 1.00 91.69 116 SER A N 1
ATOM 941 C CA . SER A 1 116 ? -7.486 -9.275 -3.246 1.00 91.69 116 SER A CA 1
ATOM 942 C C . SER A 1 116 ? -7.048 -8.988 -1.803 1.00 91.69 116 SER A C 1
ATOM 944 O O . SER A 1 116 ? -7.891 -8.721 -0.946 1.00 91.69 116 SER A O 1
ATOM 946 N N . ARG A 1 117 ? -5.734 -8.957 -1.528 1.00 94.12 117 ARG A N 1
ATOM 947 C CA . ARG A 1 117 ? -5.206 -8.560 -0.208 1.00 94.12 117 ARG A CA 1
ATOM 948 C C . ARG A 1 117 ? -5.430 -7.076 0.080 1.00 94.12 117 ARG A C 1
ATOM 950 O O . ARG A 1 117 ? -5.856 -6.738 1.180 1.00 94.12 117 ARG A O 1
ATOM 957 N N . ILE A 1 118 ? -5.200 -6.200 -0.902 1.00 95.19 118 ILE A N 1
ATOM 958 C CA . ILE A 1 118 ? -5.473 -4.757 -0.784 1.00 95.19 118 ILE A CA 1
ATOM 959 C C . ILE A 1 118 ? -6.952 -4.514 -0.473 1.00 95.19 118 ILE A C 1
ATOM 961 O O . ILE A 1 118 ? -7.256 -3.673 0.365 1.00 95.19 118 ILE A O 1
ATOM 965 N N . GLN A 1 119 ? -7.870 -5.249 -1.102 1.00 94.50 119 GLN A N 1
ATOM 966 C CA . GLN A 1 119 ? -9.300 -5.147 -0.813 1.00 94.50 119 GLN A CA 1
ATOM 967 C C . GLN A 1 119 ? -9.623 -5.565 0.621 1.00 94.50 119 GLN A C 1
ATOM 969 O O . GLN A 1 119 ? -10.320 -4.832 1.315 1.00 94.50 119 GLN A O 1
ATOM 974 N N . ALA A 1 120 ? -9.092 -6.697 1.089 1.00 93.69 120 ALA A N 1
ATOM 975 C CA . ALA A 1 120 ? -9.325 -7.160 2.456 1.00 93.69 120 ALA A CA 1
ATOM 976 C C . ALA A 1 120 ? -8.799 -6.156 3.499 1.00 93.6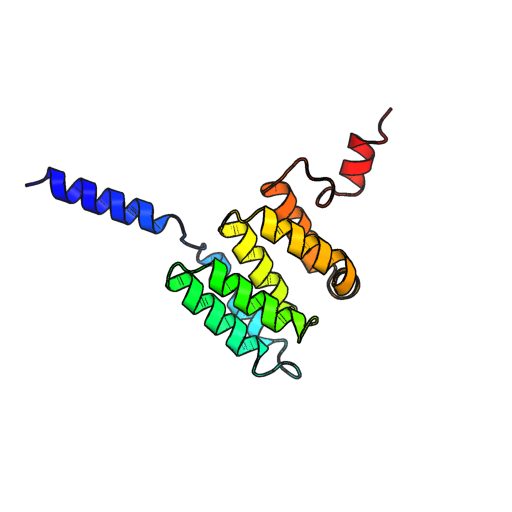9 120 ALA A C 1
ATOM 978 O O . ALA A 1 120 ? -9.532 -5.753 4.401 1.00 93.69 120 ALA A O 1
ATOM 979 N N . TRP A 1 121 ? -7.554 -5.698 3.344 1.00 96.19 121 TRP A N 1
ATOM 980 C CA . TRP A 1 121 ? -6.947 -4.705 4.237 1.00 96.19 121 TRP A CA 1
ATOM 981 C C . TRP A 1 121 ? -7.623 -3.338 4.143 1.00 96.19 121 TRP A C 1
ATOM 983 O O . TRP A 1 121 ? -7.878 -2.702 5.161 1.00 96.19 121 TRP A O 1
ATOM 993 N N . GLY A 1 122 ? -7.960 -2.890 2.936 1.00 95.69 122 GLY A N 1
ATOM 994 C CA . GLY A 1 122 ? -8.663 -1.632 2.720 1.00 95.69 122 GLY A CA 1
ATOM 995 C C . GLY A 1 122 ? -10.053 -1.640 3.346 1.00 95.69 122 GLY A C 1
ATOM 996 O O . GLY A 1 122 ? -10.423 -0.677 4.007 1.00 95.69 122 GLY A O 1
ATOM 997 N N . HIS A 1 123 ? -10.794 -2.744 3.221 1.00 94.25 123 HIS A N 1
ATOM 998 C CA . HIS A 1 123 ? -12.095 -2.899 3.869 1.00 94.25 123 HIS A CA 1
ATOM 999 C C . HIS A 1 123 ? -11.977 -2.911 5.399 1.00 94.25 123 HIS A C 1
ATOM 1001 O O . HIS A 1 123 ? -12.812 -2.318 6.071 1.00 94.25 123 HIS A O 1
ATOM 1007 N N . ALA A 1 124 ? -10.924 -3.513 5.961 1.00 93.19 124 ALA A N 1
ATOM 1008 C CA . ALA A 1 124 ? -10.671 -3.455 7.402 1.00 93.19 124 ALA A CA 1
ATOM 1009 C C . ALA A 1 124 ? -10.379 -2.022 7.900 1.00 93.19 124 ALA A C 1
ATOM 1011 O O . ALA A 1 124 ? -10.797 -1.654 8.997 1.00 93.19 124 ALA A O 1
ATOM 1012 N N . LEU A 1 125 ? -9.697 -1.196 7.096 1.00 93.94 125 LEU A N 1
ATOM 1013 C CA . LEU A 1 125 ? -9.411 0.209 7.421 1.00 93.94 125 LEU A CA 1
ATOM 1014 C C . LEU A 1 125 ? -10.622 1.134 7.217 1.00 93.94 125 LEU A C 1
ATOM 1016 O O . LEU A 1 125 ? -10.842 2.063 8.006 1.00 93.94 125 LEU A O 1
ATOM 1020 N N . GLU A 1 126 ? -11.360 0.920 6.129 1.00 93.00 126 GLU A N 1
ATOM 1021 C CA . GLU A 1 126 ? -12.459 1.756 5.640 1.00 93.00 126 GLU A CA 1
ATOM 1022 C C . GLU A 1 126 ? -13.587 0.868 5.063 1.00 93.00 126 GLU A C 1
ATOM 1024 O O . GLU A 1 126 ? -13.687 0.702 3.842 1.00 93.00 126 GLU A O 1
ATOM 1029 N N . PRO A 1 127 ? -14.466 0.300 5.915 1.00 90.06 127 PRO A N 1
ATOM 1030 C CA . PRO A 1 127 ? -15.487 -0.667 5.488 1.00 90.06 127 PRO A CA 1
ATOM 1031 C C . PRO A 1 127 ? -16.482 -0.126 4.456 1.00 90.06 127 PRO A C 1
ATOM 1033 O O . PRO A 1 127 ? -16.997 -0.870 3.618 1.00 90.06 127 PRO A O 1
ATOM 1036 N N . ASP A 1 128 ? -16.737 1.181 4.504 1.00 89.62 128 ASP A N 1
ATOM 1037 C CA . ASP A 1 128 ? -17.683 1.866 3.627 1.00 89.62 128 ASP A CA 1
ATOM 1038 C C . ASP A 1 128 ? -17.074 2.353 2.311 1.00 89.62 128 ASP A C 1
ATOM 1040 O O . ASP A 1 128 ? -17.810 2.829 1.447 1.00 89.62 128 ASP A O 1
ATOM 1044 N N . GLU A 1 129 ? -15.761 2.215 2.114 1.00 91.19 129 GLU A N 1
ATOM 1045 C CA . GLU A 1 129 ? -15.097 2.690 0.903 1.00 91.19 129 GLU A CA 1
ATOM 1046 C C . GLU A 1 129 ? -15.373 1.749 -0.293 1.00 91.19 129 GLU A C 1
ATOM 1048 O O . GLU A 1 129 ? -14.909 0.599 -0.315 1.00 91.19 129 GLU A O 1
ATOM 1053 N N . PRO A 1 130 ? -16.069 2.214 -1.354 1.00 90.38 130 PRO A N 1
ATOM 1054 C CA . PRO A 1 130 ? -16.452 1.359 -2.482 1.00 90.38 130 PRO A CA 1
ATOM 1055 C C . PRO A 1 130 ? -15.272 0.813 -3.293 1.00 90.38 130 PRO A C 1
ATOM 1057 O O . PRO A 1 130 ? -15.434 -0.152 -4.052 1.00 90.38 130 PRO A O 1
ATOM 1060 N N . LEU A 1 131 ? -14.083 1.416 -3.171 1.00 92.31 131 LEU A N 1
ATOM 1061 C CA . LEU A 1 131 ? -12.864 0.928 -3.814 1.00 92.31 131 LEU A CA 1
ATOM 1062 C C . LEU A 1 131 ? -12.539 -0.515 -3.408 1.00 92.31 131 LEU A C 1
ATOM 1064 O O . LEU A 1 131 ? -12.124 -1.296 -4.265 1.00 92.31 131 LEU A O 1
ATOM 1068 N N . TYR A 1 132 ? -12.762 -0.865 -2.141 1.00 92.25 132 TYR A N 1
ATOM 1069 C CA . TYR A 1 132 ? -12.371 -2.160 -1.579 1.00 92.25 132 TYR A CA 1
ATOM 1070 C C . TYR A 1 132 ? -13.487 -3.205 -1.631 1.00 92.25 132 TYR A C 1
ATOM 1072 O O . TYR A 1 132 ? -13.219 -4.399 -1.529 1.00 92.25 132 TYR A O 1
ATOM 1080 N N . MET A 1 133 ? -14.729 -2.781 -1.862 1.00 88.25 133 MET A N 1
ATOM 1081 C CA . MET A 1 133 ? -15.889 -3.670 -1.926 1.00 88.25 133 MET A CA 1
ATOM 1082 C C . MET A 1 133 ? -15.776 -4.726 -3.035 1.00 88.25 133 MET A C 1
ATOM 1084 O O . MET A 1 133 ? -15.395 -4.424 -4.174 1.00 88.25 133 MET A O 1
ATOM 1088 N N . SER A 1 134 ? -16.194 -5.954 -2.715 1.00 79.94 134 SER A N 1
ATOM 1089 C CA . SER A 1 134 ? -16.362 -7.029 -3.695 1.00 79.94 134 SER A CA 1
ATOM 1090 C C . SER A 1 134 ? -17.500 -6.709 -4.677 1.00 79.94 134 SER A C 1
ATOM 1092 O O . 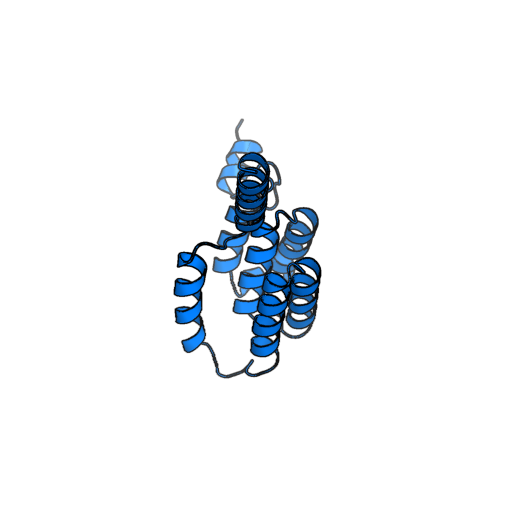SER A 1 134 ? -18.369 -5.876 -4.405 1.00 79.94 134 SER A O 1
ATOM 1094 N N . ALA A 1 135 ? -17.521 -7.372 -5.838 1.00 77.19 135 ALA A N 1
ATOM 1095 C CA . ALA A 1 135 ? -18.622 -7.224 -6.795 1.00 77.19 135 ALA A CA 1
ATOM 1096 C C . ALA A 1 135 ? -19.972 -7.639 -6.180 1.00 77.19 135 ALA A C 1
ATOM 1098 O O . ALA A 1 135 ? -20.992 -7.001 -6.435 1.00 77.19 135 ALA A O 1
ATOM 1099 N N . GLN A 1 136 ? -19.964 -8.663 -5.324 1.00 76.94 136 GLN A N 1
ATOM 1100 C CA . GLN A 1 136 ? -21.145 -9.129 -4.605 1.00 76.94 136 GLN A CA 1
ATOM 1101 C C . GLN A 1 136 ? -21.610 -8.108 -3.558 1.00 76.94 136 GLN A C 1
ATOM 1103 O O . GLN A 1 136 ? -22.803 -7.826 -3.486 1.00 76.94 136 GLN A O 1
ATOM 1108 N N . GLU A 1 137 ? -20.684 -7.480 -2.824 1.00 79.19 137 GLU A N 1
ATOM 1109 C CA . GLU A 1 137 ? -20.983 -6.380 -1.895 1.00 79.19 137 GLU A CA 1
ATOM 1110 C C . GLU A 1 137 ? -21.631 -5.207 -2.628 1.00 79.19 137 GLU A C 1
ATOM 1112 O O . GLU A 1 137 ? -22.637 -4.664 -2.181 1.00 79.19 137 GLU A O 1
ATOM 1117 N N . LYS A 1 138 ? -21.075 -4.836 -3.789 1.00 80.44 138 LYS A N 1
ATOM 1118 C CA . LYS A 1 138 ? -21.609 -3.752 -4.620 1.00 80.44 138 LYS A CA 1
ATOM 1119 C C . LYS A 1 138 ? -23.001 -4.093 -5.127 1.00 80.44 138 LYS A C 1
ATOM 1121 O O . LYS A 1 138 ? -23.891 -3.253 -5.055 1.00 80.44 138 LYS A O 1
ATOM 1126 N N . LYS A 1 139 ? -23.214 -5.330 -5.579 1.00 78.94 139 LYS A N 1
ATOM 1127 C CA . LYS A 1 139 ? -24.534 -5.817 -5.995 1.00 78.94 139 LYS A CA 1
ATOM 1128 C C . LYS A 1 139 ? -25.541 -5.770 -4.843 1.00 78.94 139 LYS A C 1
ATOM 1130 O O . LYS A 1 139 ? -26.654 -5.291 -5.028 1.00 78.94 139 LYS A O 1
ATOM 1135 N N . ARG A 1 140 ? -25.132 -6.188 -3.643 1.00 79.31 140 ARG A N 1
ATOM 1136 C CA . ARG A 1 140 ? -25.961 -6.128 -2.433 1.00 79.31 140 ARG A CA 1
ATOM 1137 C C . ARG A 1 140 ? -26.311 -4.692 -2.040 1.00 79.31 140 ARG A C 1
ATOM 1139 O O . ARG A 1 140 ? -27.452 -4.406 -1.712 1.00 79.31 140 ARG A O 1
ATOM 1146 N N . ARG A 1 141 ? -25.330 -3.791 -2.072 1.00 76.31 141 ARG A N 1
ATOM 1147 C CA . ARG A 1 141 ? -25.456 -2.430 -1.532 1.00 76.31 141 ARG A CA 1
ATOM 1148 C C . ARG A 1 141 ? -26.085 -1.434 -2.505 1.00 76.31 141 ARG A C 1
ATOM 1150 O O . ARG A 1 141 ? -26.710 -0.485 -2.053 1.00 76.31 141 ARG A O 1
ATOM 1157 N N . PHE A 1 142 ? -25.914 -1.635 -3.812 1.00 75.06 142 PHE A N 1
ATOM 1158 C CA . PHE A 1 142 ? -26.338 -0.673 -4.837 1.00 75.06 142 PHE A CA 1
ATOM 1159 C C . PHE A 1 142 ? -27.362 -1.223 -5.838 1.00 75.06 142 PHE A C 1
ATOM 1161 O O . PHE A 1 142 ? -27.921 -0.441 -6.598 1.00 75.06 142 PHE A O 1
ATOM 1168 N N . PHE A 1 143 ? -27.604 -2.540 -5.870 1.00 70.25 143 PHE A N 1
ATOM 1169 C CA . PHE A 1 143 ? -28.466 -3.176 -6.879 1.00 70.25 143 PHE A CA 1
ATOM 1170 C C . PHE A 1 143 ? -29.477 -4.181 -6.300 1.00 70.25 143 PHE A C 1
ATOM 1172 O O . PHE A 1 143 ? -30.093 -4.922 -7.063 1.00 70.25 143 PHE A O 1
ATOM 1179 N N . SER A 1 144 ? -29.638 -4.246 -4.975 1.00 59.38 144 SER A N 1
ATOM 1180 C CA . SER A 1 144 ? -30.706 -5.038 -4.351 1.00 59.38 144 SER A CA 1
ATOM 1181 C C . SER A 1 144 ? -31.909 -4.130 -4.110 1.00 59.38 144 SER A C 1
ATOM 1183 O O . SER A 1 144 ? -31.903 -3.357 -3.155 1.00 59.38 144 SER A O 1
ATOM 1185 N N . ASN A 1 145 ? -32.877 -4.203 -5.026 1.00 51.03 145 ASN A N 1
ATOM 1186 C CA . ASN A 1 145 ? -34.257 -3.760 -4.825 1.00 51.03 145 ASN A CA 1
ATOM 1187 C C . ASN A 1 145 ? -35.095 -4.954 -4.373 1.00 51.03 145 ASN A C 1
ATOM 1189 O O . ASN A 1 145 ? -34.884 -6.044 -4.957 1.00 51.03 145 ASN A O 1
#

Secondary structure (DSSP, 8-state):
--HHHHHHHHHHHHHGGG---HHHHHHHHHHTTS--SSSTTHHHHHHHHHHHHHHTT-HHHHHHHHHHHHHH-TT-HHHHHHHHHHHHHTT-HHHHHHHHHHHHHHTTTT-HHHHHHHHHHHHHH-TT-TTT--HHHHHHHHS--

pLDDT: mean 77.29, std 21.35, range [38.59, 98.0]

Radius of gyration: 18.33 Å; chains: 1; bounding box: 54×26×60 Å

Foldseek 3Di:
DPVVVVVVVVVVVVVCLLPPPVVVVVVLVVVVPPDDDPLHDLLVVLVVVLVVCVVVVNNVVNLVSLVVSCVVVVLSPSSLLVNLVSCLSVLVLVSLVVVLVVCVVPPCVVCVVSNLVSLVSNCVSPVPDPSSDDPVRCCVPPPDD

Sequence (145 aa):
HQQSLQKLFALKKAAQGVQLSNESAEVIRQDLHQHSALAGNAGHSAIADARSLLQLGRPEMAVQRLESTLAKNRDFKLGWQLLFKILHDQNMKTAFRKNALRFRRFEYEHFPEIWSRIQAWGHALEPDEPLYMSAQEKKRRFFSN